Protein AF-A4SXY7-F1 (afdb_monomer)

Mean predicted aligned error: 13.7 Å

Structure (mmCIF, N/CA/C/O backbone):
data_AF-A4SXY7-F1
#
_entry.id   AF-A4SXY7-F1
#
loop_
_atom_site.group_PDB
_atom_site.id
_atom_site.type_symbol
_atom_site.label_atom_id
_atom_site.label_alt_id
_atom_site.label_comp_id
_atom_site.label_asym_id
_atom_site.label_entity_id
_atom_site.label_seq_id
_atom_site.pdbx_PDB_ins_code
_atom_site.Cartn_x
_atom_site.Cartn_y
_atom_site.Cartn_z
_atom_site.occupancy
_atom_site.B_iso_or_equiv
_atom_site.auth_seq_id
_atom_site.auth_comp_id
_atom_site.auth_asym_id
_atom_site.auth_atom_id
_atom_site.pdbx_PDB_model_num
ATOM 1 N N . MET A 1 1 ? 34.184 -15.674 14.558 1.00 53.81 1 MET A N 1
ATOM 2 C CA . MET A 1 1 ? 33.657 -14.467 13.876 1.00 53.81 1 MET A CA 1
ATOM 3 C C . MET A 1 1 ? 32.761 -14.768 12.666 1.00 53.81 1 MET A C 1
ATOM 5 O O . MET A 1 1 ? 31.843 -14.001 12.424 1.00 53.81 1 MET A O 1
ATOM 9 N N . LYS A 1 2 ? 32.936 -15.886 11.937 1.00 48.06 2 LYS A N 1
ATOM 10 C CA . LYS A 1 2 ? 32.097 -16.243 10.766 1.00 48.06 2 LYS A CA 1
ATOM 11 C C . LYS A 1 2 ? 30.601 -16.451 11.083 1.00 48.06 2 LYS A C 1
ATOM 13 O O . LYS A 1 2 ? 29.752 -16.076 10.287 1.00 48.06 2 LYS A O 1
ATOM 18 N N . TYR A 1 3 ? 30.276 -16.987 12.263 1.00 54.81 3 TYR A N 1
ATOM 19 C CA . TYR A 1 3 ? 28.887 -17.260 12.670 1.00 54.81 3 TYR A CA 1
ATOM 20 C C . TYR A 1 3 ? 28.172 -16.066 13.326 1.00 54.81 3 TYR A C 1
ATOM 22 O O . TYR A 1 3 ? 26.946 -16.028 13.344 1.00 54.81 3 TYR A O 1
ATOM 30 N N . GLN A 1 4 ? 28.914 -15.059 13.810 1.00 56.41 4 GLN A N 1
ATOM 31 C CA . GLN A 1 4 ? 28.326 -13.830 14.366 1.00 56.41 4 GLN A CA 1
ATOM 32 C C . GLN A 1 4 ? 27.636 -12.992 13.284 1.00 56.41 4 GLN A C 1
ATOM 34 O O . GLN A 1 4 ? 26.580 -12.429 13.538 1.00 56.41 4 GLN A O 1
ATOM 39 N N . PHE A 1 5 ? 28.177 -12.976 12.061 1.00 57.81 5 PHE A N 1
ATOM 40 C CA . PHE A 1 5 ? 27.557 -12.278 10.931 1.00 57.81 5 PHE A CA 1
ATOM 41 C C . PHE A 1 5 ? 26.218 -12.908 10.511 1.00 57.81 5 PHE A C 1
ATOM 43 O O . PHE A 1 5 ? 25.272 -12.190 10.201 1.00 57.81 5 PHE A O 1
ATOM 50 N N . CYS A 1 6 ? 26.106 -14.242 10.563 1.00 57.53 6 CYS A N 1
ATOM 51 C CA . CYS A 1 6 ? 24.847 -14.943 10.285 1.00 57.53 6 CYS A CA 1
ATOM 52 C C . CYS A 1 6 ? 23.794 -14.689 11.370 1.00 57.53 6 CYS A C 1
ATOM 54 O O . CYS A 1 6 ? 22.630 -14.488 11.043 1.00 57.53 6 CYS A O 1
ATOM 56 N N . LEU A 1 7 ? 24.195 -14.652 12.645 1.00 56.44 7 LEU A N 1
ATOM 57 C CA . LEU A 1 7 ? 23.273 -14.402 13.756 1.00 56.44 7 LEU A CA 1
ATOM 58 C C . LEU A 1 7 ? 22.711 -12.968 13.722 1.00 56.44 7 LEU A C 1
ATOM 60 O O . LEU A 1 7 ? 21.530 -12.766 13.974 1.00 56.44 7 LEU A O 1
ATOM 64 N N . VAL A 1 8 ? 23.536 -11.987 13.336 1.00 58.19 8 VAL A N 1
ATOM 65 C CA . VAL A 1 8 ? 23.109 -10.592 13.135 1.00 58.19 8 VAL A CA 1
ATOM 66 C C . VAL A 1 8 ? 22.169 -10.466 11.928 1.00 58.19 8 VAL A C 1
ATOM 68 O O . VAL A 1 8 ? 21.137 -9.814 12.039 1.00 58.19 8 VAL A O 1
ATOM 71 N N . ALA A 1 9 ? 22.447 -11.142 10.808 1.00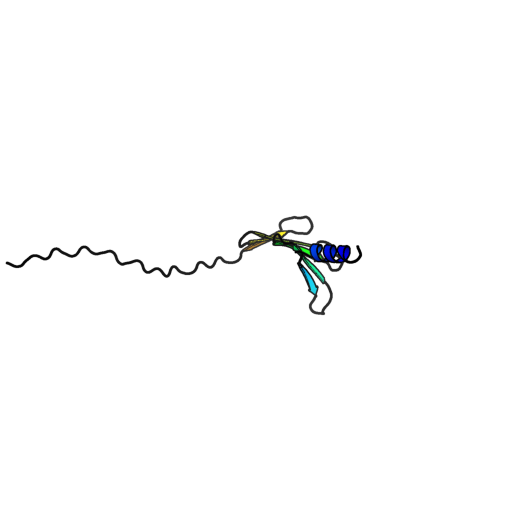 58.25 9 ALA A N 1
ATOM 72 C CA . ALA A 1 9 ? 21.558 -11.134 9.641 1.00 58.25 9 ALA A CA 1
ATOM 73 C C . ALA A 1 9 ? 20.182 -11.777 9.921 1.00 58.25 9 ALA A C 1
ATOM 75 O O . ALA A 1 9 ? 19.172 -11.309 9.401 1.00 58.25 9 ALA A O 1
ATOM 76 N N . LEU A 1 10 ? 20.133 -12.807 10.775 1.00 55.66 10 LEU A N 1
ATOM 77 C CA . LEU A 1 10 ? 18.899 -13.506 11.157 1.00 55.66 10 LEU A CA 1
ATOM 78 C C . LEU A 1 10 ? 18.071 -12.757 12.220 1.00 55.66 10 LEU A C 1
ATOM 80 O O . LEU A 1 10 ? 16.884 -13.025 12.371 1.00 55.66 10 LEU A O 1
ATOM 84 N N . LEU A 1 11 ? 18.689 -11.828 12.960 1.00 53.84 11 LEU A N 1
ATOM 85 C CA . LEU A 1 11 ? 18.014 -10.940 13.916 1.00 53.84 11 LEU A CA 1
ATOM 86 C C . LEU A 1 11 ? 17.463 -9.666 13.246 1.00 53.84 11 LEU A C 1
ATOM 88 O O . LEU A 1 11 ? 16.495 -9.094 13.741 1.00 53.84 11 LEU A O 1
ATOM 92 N N . ILE A 1 12 ? 18.038 -9.235 12.115 1.00 54.06 12 ILE A N 1
ATOM 93 C CA . ILE A 1 12 ? 17.592 -8.046 11.358 1.00 54.06 12 ILE A CA 1
ATOM 94 C C . ILE A 1 12 ? 16.390 -8.353 10.447 1.00 54.06 12 ILE A C 1
ATOM 96 O O . ILE A 1 12 ? 15.626 -7.452 10.114 1.00 54.06 12 ILE A O 1
ATOM 100 N N . SER A 1 13 ? 16.159 -9.618 10.084 1.00 52.25 13 SER A N 1
ATOM 101 C CA . SER A 1 13 ? 14.977 -10.053 9.318 1.00 52.25 13 SER A CA 1
ATOM 102 C C . SER A 1 13 ? 13.662 -9.987 10.109 1.00 52.25 13 SER A C 1
ATOM 104 O O . SER A 1 13 ? 12.600 -10.332 9.590 1.00 52.25 13 SER A O 1
ATOM 106 N N . GLY A 1 14 ? 13.711 -9.524 11.358 1.00 53.66 14 GLY A N 1
ATOM 107 C CA . GLY A 1 14 ? 12.534 -9.222 12.145 1.00 53.66 14 GLY A CA 1
ATOM 108 C C . GLY A 1 14 ? 11.728 -8.077 11.529 1.00 53.66 14 GLY A C 1
ATOM 109 O O . GLY A 1 14 ? 12.145 -6.923 11.533 1.00 53.66 14 GLY A O 1
ATOM 110 N N . PHE A 1 15 ? 10.505 -8.410 11.128 1.00 60.47 15 PHE A N 1
ATOM 111 C CA . PHE A 1 15 ? 9.309 -7.575 11.270 1.00 60.47 15 PHE A CA 1
ATOM 112 C C . PHE A 1 15 ? 8.834 -6.722 10.078 1.00 60.47 15 PHE A C 1
ATOM 114 O O . PHE A 1 15 ? 7.749 -6.148 10.170 1.00 60.47 15 PHE A O 1
ATOM 121 N N . ALA A 1 16 ? 9.541 -6.672 8.947 1.00 66.50 16 ALA A N 1
ATOM 122 C CA . ALA A 1 16 ? 8.964 -6.136 7.708 1.00 66.50 16 ALA A CA 1
ATOM 123 C C . ALA A 1 16 ? 8.498 -7.289 6.807 1.00 66.50 16 ALA A C 1
ATOM 125 O O . ALA A 1 16 ? 9.320 -8.015 6.252 1.00 66.50 16 ALA A O 1
ATOM 126 N N . HIS A 1 17 ? 7.183 -7.475 6.667 1.00 82.94 17 HIS A N 1
ATOM 127 C CA . HIS A 1 17 ? 6.626 -8.433 5.708 1.00 82.94 17 HIS A CA 1
ATOM 128 C C . HIS A 1 17 ? 6.488 -7.749 4.348 1.00 82.94 17 HIS A C 1
ATOM 130 O O . HIS A 1 17 ? 5.877 -6.685 4.258 1.00 82.94 17 HIS A O 1
ATOM 136 N N . SER A 1 18 ? 7.049 -8.350 3.297 1.00 87.56 18 SER A N 1
ATOM 137 C CA . SER A 1 18 ? 6.904 -7.861 1.926 1.00 87.56 18 SER A CA 1
ATOM 138 C C . SER A 1 18 ? 6.112 -8.856 1.086 1.00 87.56 18 SER A C 1
ATOM 140 O O . SER A 1 18 ? 6.402 -10.051 1.107 1.00 87.56 18 SER A O 1
ATOM 142 N N . GLN A 1 19 ? 5.125 -8.366 0.340 1.00 94.06 19 GLN A N 1
ATOM 143 C CA . GLN A 1 19 ? 4.299 -9.159 -0.563 1.00 94.06 19 GLN A CA 1
ATOM 144 C C . GLN A 1 19 ? 4.386 -8.599 -1.981 1.00 94.06 19 GLN A C 1
ATOM 146 O O . GLN A 1 19 ? 4.071 -7.434 -2.214 1.00 94.06 19 GLN A O 1
ATOM 151 N N . ALA A 1 20 ? 4.775 -9.439 -2.938 1.00 96.69 20 ALA A N 1
ATOM 152 C CA . ALA A 1 20 ? 4.773 -9.079 -4.350 1.00 96.69 20 ALA A CA 1
ATOM 153 C C . ALA A 1 20 ? 3.339 -8.949 -4.895 1.00 96.69 20 ALA A C 1
ATOM 155 O O . ALA A 1 20 ? 2.445 -9.717 -4.537 1.00 96.69 20 ALA A O 1
ATOM 156 N N . ILE A 1 21 ? 3.144 -7.990 -5.797 1.00 96.06 21 ILE A N 1
ATOM 157 C CA . ILE A 1 21 ? 1.908 -7.767 -6.543 1.00 96.06 21 ILE A CA 1
ATOM 158 C C . ILE A 1 21 ? 2.156 -8.196 -7.987 1.00 96.06 21 ILE A C 1
ATOM 160 O O . ILE A 1 21 ? 3.058 -7.679 -8.653 1.00 96.06 21 ILE A O 1
ATOM 164 N N . TYR A 1 22 ? 1.317 -9.100 -8.484 1.00 97.25 22 TYR A N 1
ATOM 165 C CA . TYR A 1 22 ? 1.318 -9.534 -9.877 1.00 97.25 22 TYR A CA 1
ATOM 166 C C . TYR A 1 22 ? 0.005 -9.150 -10.559 1.00 97.25 22 TYR A C 1
ATOM 168 O O . TYR A 1 22 ? -1.047 -9.096 -9.921 1.00 97.25 22 TYR A O 1
ATOM 176 N N . GLY A 1 23 ? 0.078 -8.848 -11.852 1.00 95.94 23 GLY A N 1
ATOM 177 C CA . GLY A 1 23 ? -1.089 -8.611 -12.691 1.00 95.94 23 GLY A CA 1
ATOM 178 C C . GLY A 1 23 ? -1.760 -9.909 -13.157 1.00 95.94 23 GLY A C 1
ATOM 179 O O . GLY A 1 23 ? -1.269 -11.005 -12.875 1.00 95.94 23 GLY A O 1
ATOM 180 N N . PRO A 1 24 ? -2.874 -9.802 -13.901 1.00 95.00 24 PRO A N 1
ATOM 181 C CA . PRO A 1 24 ? -3.645 -10.956 -14.369 1.00 95.00 24 PRO A CA 1
ATOM 182 C C . PRO A 1 24 ? -2.857 -11.921 -15.262 1.00 95.00 24 PRO A C 1
ATOM 184 O O . PRO A 1 24 ? -3.178 -13.103 -15.303 1.00 95.00 24 PRO A O 1
ATOM 187 N N . ASN A 1 25 ? -1.822 -11.434 -15.954 1.00 96.81 25 ASN A N 1
ATOM 188 C CA . ASN A 1 25 ? -0.971 -12.249 -16.821 1.00 96.81 25 ASN A CA 1
ATOM 189 C C . ASN A 1 25 ? 0.331 -12.679 -16.118 1.00 96.81 25 ASN A C 1
ATOM 191 O O . ASN A 1 25 ? 1.261 -13.144 -16.772 1.00 96.81 25 ASN A O 1
ATOM 195 N N . GLY A 1 26 ? 0.422 -12.502 -14.794 1.00 95.50 26 GLY A N 1
ATOM 196 C CA . GLY A 1 26 ? 1.613 -12.815 -14.004 1.00 95.50 26 GLY A CA 1
ATOM 197 C C . GLY A 1 26 ? 2.722 -11.767 -14.099 1.00 95.50 26 GLY A C 1
ATOM 198 O O . GLY A 1 26 ? 3.825 -12.001 -13.609 1.00 95.50 26 GLY A O 1
ATOM 199 N N . GLU A 1 27 ? 2.472 -10.605 -14.707 1.00 97.12 27 GLU A N 1
ATOM 200 C CA . GLU A 1 27 ? 3.475 -9.550 -14.778 1.00 97.12 27 GLU A CA 1
ATOM 201 C C . GLU A 1 27 ? 3.711 -8.915 -13.402 1.00 97.12 27 GLU A C 1
ATOM 203 O O . GLU A 1 27 ? 2.766 -8.605 -12.675 1.00 97.12 27 GLU A O 1
ATOM 208 N N . TYR A 1 28 ? 4.973 -8.695 -13.035 1.00 97.00 28 TYR A N 1
ATOM 209 C CA . TYR A 1 28 ? 5.311 -8.048 -11.770 1.00 97.00 28 TYR A CA 1
ATOM 210 C C . TYR A 1 28 ? 4.890 -6.572 -11.788 1.00 97.00 28 TYR A C 1
ATOM 212 O O . TYR A 1 28 ? 5.315 -5.806 -12.654 1.00 97.00 28 TYR A O 1
ATOM 220 N N . LYS A 1 29 ? 4.047 -6.165 -10.834 1.00 97.31 29 LYS A N 1
ATOM 221 C CA . LYS A 1 29 ? 3.540 -4.787 -10.700 1.00 97.31 29 LYS A CA 1
ATOM 222 C C . LYS A 1 29 ? 4.205 -4.007 -9.571 1.00 97.31 29 LYS A C 1
ATOM 224 O O . LYS A 1 29 ? 4.088 -2.782 -9.553 1.00 97.31 29 LYS A O 1
ATOM 229 N N . GLY A 1 30 ? 4.906 -4.689 -8.667 1.00 97.31 30 GLY A N 1
ATOM 230 C CA . GLY A 1 30 ? 5.538 -4.080 -7.505 1.00 97.31 30 GLY A CA 1
ATOM 231 C C . GLY A 1 30 ? 5.337 -4.907 -6.246 1.00 97.31 30 GLY A C 1
ATOM 232 O O . GLY A 1 30 ? 5.135 -6.117 -6.319 1.00 97.31 30 GLY A O 1
ATOM 233 N N . TYR A 1 31 ? 5.390 -4.261 -5.088 1.00 97.31 31 TYR A N 1
ATOM 234 C CA . TYR A 1 31 ? 5.278 -4.941 -3.802 1.00 97.31 31 TYR A CA 1
ATOM 235 C C . TYR A 1 31 ? 4.686 -4.034 -2.725 1.00 97.31 31 TYR A C 1
ATOM 237 O O . TYR A 1 31 ? 4.732 -2.807 -2.820 1.00 97.31 31 TYR A O 1
ATOM 245 N N . ILE A 1 32 ? 4.142 -4.656 -1.685 1.00 96.88 32 ILE A N 1
ATOM 246 C CA . ILE A 1 32 ? 3.704 -4.001 -0.455 1.00 96.88 32 ILE A CA 1
ATOM 247 C C . ILE A 1 32 ? 4.675 -4.395 0.640 1.00 96.88 32 ILE A C 1
ATOM 249 O O . ILE A 1 32 ? 4.911 -5.580 0.839 1.00 96.88 32 ILE A O 1
ATOM 253 N N . GLN A 1 33 ? 5.200 -3.418 1.369 1.00 94.62 33 GLN A N 1
ATOM 254 C CA . GLN A 1 33 ? 6.004 -3.636 2.561 1.00 94.62 33 GLN A CA 1
ATOM 255 C C . GLN A 1 33 ? 5.243 -3.151 3.790 1.00 94.62 33 GLN A C 1
ATOM 257 O O . GLN A 1 33 ? 5.005 -1.953 3.956 1.00 94.62 33 GLN A O 1
ATOM 262 N N . THR A 1 34 ? 4.901 -4.083 4.668 1.00 92.81 34 THR A N 1
ATOM 263 C CA . THR A 1 34 ? 4.217 -3.816 5.929 1.00 92.81 34 THR A CA 1
ATOM 264 C C . THR A 1 34 ? 5.226 -3.791 7.062 1.00 92.81 34 THR A C 1
ATOM 266 O O . THR A 1 34 ? 5.922 -4.776 7.311 1.00 92.81 34 THR A O 1
ATOM 269 N N . SER A 1 35 ? 5.311 -2.654 7.743 1.00 88.56 35 SER A N 1
ATOM 270 C CA . SER A 1 35 ? 6.122 -2.480 8.940 1.00 88.56 35 SER A CA 1
ATOM 271 C C . SER A 1 35 ? 5.384 -2.975 10.193 1.00 88.56 35 SER A C 1
ATOM 273 O O . SER A 1 35 ? 4.155 -3.091 10.204 1.00 88.56 35 SER A O 1
ATOM 275 N N . PRO A 1 36 ? 6.110 -3.233 11.294 1.00 83.69 36 PRO A N 1
ATOM 276 C CA . PRO A 1 36 ? 5.566 -3.901 12.483 1.00 83.69 36 PRO A CA 1
ATOM 277 C C . PRO A 1 36 ? 4.527 -3.045 13.214 1.00 83.69 36 PRO A C 1
ATOM 279 O O . PRO A 1 36 ? 3.698 -3.546 13.962 1.00 83.69 36 PRO A O 1
ATOM 282 N N . ASN A 1 37 ? 4.586 -1.733 12.992 1.00 82.94 37 ASN A N 1
ATOM 283 C CA . ASN A 1 37 ? 3.662 -0.733 13.513 1.00 82.94 37 ASN A CA 1
ATOM 284 C C . ASN A 1 37 ? 2.347 -0.635 12.711 1.00 82.94 37 ASN A C 1
ATOM 286 O O . ASN A 1 37 ? 1.562 0.275 12.966 1.00 82.94 37 ASN A O 1
ATOM 290 N N . GLY A 1 38 ? 2.109 -1.522 11.737 1.00 83.88 38 GLY A N 1
ATOM 291 C CA . GLY A 1 38 ? 0.846 -1.591 10.996 1.00 83.88 38 GLY A CA 1
ATOM 292 C C . GLY A 1 38 ? 0.726 -0.624 9.813 1.00 83.88 38 GLY A C 1
ATOM 293 O O . GLY A 1 38 ? -0.373 -0.448 9.286 1.00 83.88 38 GLY A O 1
ATOM 294 N N . VAL A 1 39 ? 1.828 -0.002 9.381 1.00 92.75 39 VAL A N 1
ATOM 295 C CA . VAL A 1 39 ? 1.868 0.807 8.153 1.00 92.75 39 VAL A CA 1
ATOM 296 C C . VAL A 1 39 ? 2.272 -0.078 6.976 1.00 92.75 39 VAL A C 1
ATOM 298 O O . VAL A 1 39 ? 3.281 -0.774 7.032 1.00 92.75 39 VAL A O 1
ATOM 301 N N . SER A 1 40 ? 1.497 -0.048 5.896 1.00 95.56 40 SER A N 1
ATOM 302 C CA . SER A 1 40 ? 1.794 -0.757 4.649 1.00 95.56 40 SER A CA 1
ATOM 303 C C . SER A 1 40 ? 2.145 0.237 3.555 1.00 95.56 40 SER A C 1
ATOM 305 O O . SER A 1 40 ? 1.318 1.061 3.183 1.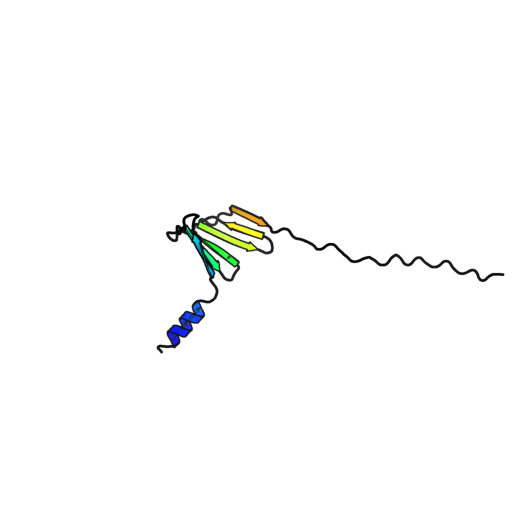00 95.56 40 SER A O 1
ATOM 307 N N . ASN A 1 41 ? 3.362 0.162 3.029 1.00 96.25 41 ASN A N 1
ATOM 308 C CA . ASN A 1 41 ? 3.851 1.008 1.945 1.00 96.25 41 ASN A CA 1
ATOM 309 C C . ASN A 1 41 ? 3.794 0.239 0.627 1.00 96.25 41 ASN A C 1
ATOM 311 O O . ASN A 1 41 ? 4.253 -0.898 0.567 1.00 96.25 41 ASN A O 1
ATOM 315 N N . SER A 1 42 ? 3.251 0.852 -0.420 1.00 96.81 42 SER A N 1
ATOM 316 C CA . SER A 1 42 ? 3.172 0.252 -1.753 1.00 96.81 42 SER A CA 1
ATOM 317 C C . SER A 1 42 ? 4.237 0.839 -2.666 1.00 96.81 42 SE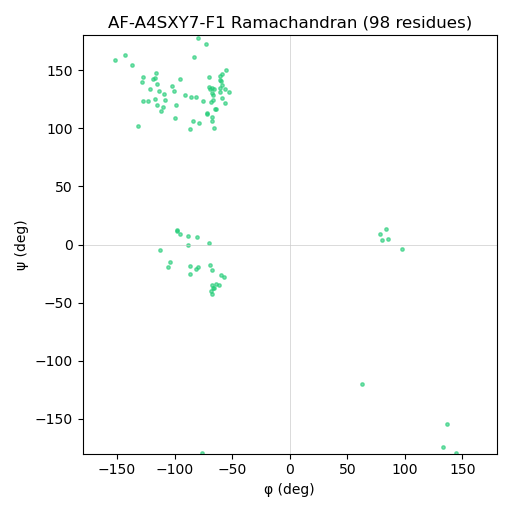R A C 1
ATOM 319 O O . SER A 1 42 ? 4.428 2.056 -2.711 1.00 96.81 42 SER A O 1
ATOM 321 N N . TYR A 1 43 ? 4.894 -0.020 -3.434 1.00 97.56 43 TYR A N 1
ATOM 322 C CA . TYR A 1 43 ? 5.928 0.350 -4.391 1.00 97.56 43 TYR A CA 1
ATOM 323 C C . TYR A 1 43 ? 5.605 -0.249 -5.754 1.00 97.56 43 TYR A C 1
ATOM 325 O O . TYR A 1 43 ? 5.078 -1.355 -5.846 1.00 97.56 43 TYR A O 1
ATOM 333 N N . SER A 1 44 ? 5.916 0.486 -6.817 1.00 97.06 44 SER A N 1
ATOM 334 C CA . SER A 1 44 ? 5.782 0.021 -8.199 1.00 97.06 44 SER A CA 1
ATOM 335 C C . SER A 1 44 ? 6.857 -1.010 -8.562 1.00 97.06 44 SER A C 1
ATOM 337 O O . SER A 1 44 ? 7.808 -1.240 -7.815 1.00 97.06 44 SER A O 1
ATOM 339 N N . ALA A 1 45 ? 6.739 -1.609 -9.749 1.00 95.81 45 ALA A N 1
ATOM 340 C CA . ALA A 1 45 ? 7.705 -2.578 -10.268 1.00 95.81 45 ALA A CA 1
ATOM 341 C C . ALA A 1 45 ? 9.142 -2.030 -10.355 1.00 95.81 45 ALA A C 1
ATOM 343 O O . ALA A 1 45 ? 10.094 -2.796 -10.244 1.00 95.81 45 ALA A O 1
ATOM 344 N N . THR A 1 46 ? 9.303 -0.713 -10.521 1.00 96.75 46 THR A N 1
ATOM 345 C CA . THR A 1 46 ? 10.606 -0.031 -10.556 1.00 96.75 46 THR A CA 1
ATOM 346 C C . THR A 1 46 ? 11.099 0.405 -9.172 1.00 96.75 46 THR A C 1
ATOM 348 O O . THR A 1 46 ? 12.172 0.990 -9.066 1.00 96.75 46 THR A O 1
ATOM 351 N N . GLY A 1 47 ? 10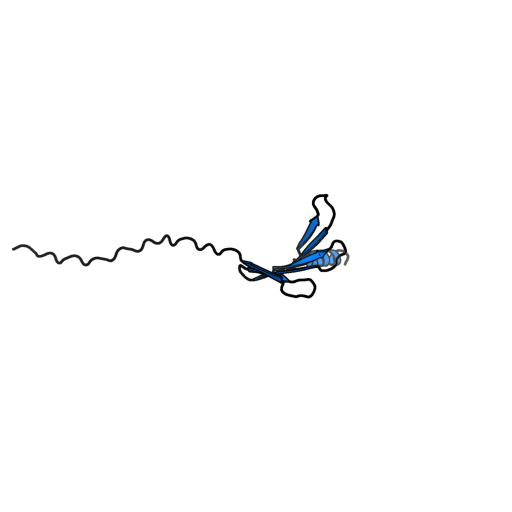.328 0.146 -8.111 1.00 94.19 47 GLY A N 1
ATOM 352 C CA . GLY A 1 47 ? 10.641 0.552 -6.741 1.00 94.19 47 GLY A CA 1
ATOM 353 C C . GLY A 1 47 ? 10.198 1.972 -6.376 1.00 94.19 47 GLY A C 1
ATOM 354 O O . GLY A 1 47 ? 10.478 2.422 -5.268 1.00 94.19 47 GLY A O 1
ATOM 355 N N . ALA A 1 48 ? 9.492 2.691 -7.257 1.00 97.00 48 ALA A N 1
ATOM 356 C CA . ALA A 1 48 ? 8.946 4.004 -6.907 1.00 97.00 48 ALA A CA 1
ATOM 357 C C . ALA A 1 48 ? 7.818 3.864 -5.874 1.00 97.00 48 ALA A C 1
ATOM 359 O O . ALA A 1 48 ? 6.940 3.014 -6.038 1.00 97.00 48 ALA A O 1
ATOM 360 N N . PHE A 1 49 ? 7.844 4.693 -4.829 1.00 96.69 49 PHE A N 1
ATOM 361 C CA . PHE A 1 49 ? 6.808 4.730 -3.798 1.00 96.69 49 PHE A CA 1
ATOM 362 C C . PHE A 1 49 ? 5.483 5.232 -4.380 1.00 96.69 49 PHE A C 1
ATOM 364 O O . PHE A 1 49 ? 5.439 6.286 -5.008 1.00 96.69 49 PHE A O 1
ATOM 371 N N . GLN A 1 50 ? 4.410 4.477 -4.148 1.00 97.12 50 GLN A N 1
ATOM 372 C CA . GLN A 1 50 ? 3.074 4.749 -4.683 1.00 97.12 50 GLN A CA 1
ATOM 373 C C . GLN A 1 50 ? 2.110 5.291 -3.622 1.00 97.12 50 GLN A C 1
ATOM 375 O O . GLN A 1 50 ? 1.097 5.884 -3.981 1.00 97.12 50 GLN A O 1
ATOM 380 N N . GLY A 1 51 ? 2.408 5.098 -2.336 1.00 97.31 51 GLY A N 1
ATOM 381 C CA . GLY A 1 51 ? 1.545 5.510 -1.231 1.00 97.31 51 GLY A CA 1
ATOM 382 C C . GLY A 1 51 ? 1.577 4.534 -0.061 1.00 97.31 51 GLY A C 1
ATOM 383 O O . GLY A 1 51 ? 2.272 3.513 -0.093 1.00 97.31 51 GLY A O 1
ATOM 384 N N . SER A 1 52 ? 0.810 4.845 0.979 1.00 97.06 52 SER A N 1
ATOM 385 C CA . SER A 1 52 ? 0.753 4.052 2.204 1.00 97.06 52 SER A CA 1
ATOM 386 C C . SER A 1 52 ? -0.668 3.868 2.728 1.00 97.06 52 SER A C 1
ATOM 388 O O . SER A 1 52 ? -1.566 4.669 2.475 1.00 97.06 52 SER A O 1
ATOM 390 N N . ALA A 1 53 ? -0.865 2.786 3.474 1.00 96.69 53 ALA A N 1
ATOM 391 C CA . ALA A 1 53 ? -2.071 2.502 4.230 1.00 96.69 53 ALA A CA 1
ATOM 392 C C . ALA A 1 53 ? -1.712 2.337 5.710 1.00 96.69 53 ALA A C 1
ATOM 394 O O . ALA A 1 53 ? -0.756 1.632 6.039 1.00 96.69 53 ALA A O 1
ATOM 395 N N . GLN A 1 54 ? -2.470 2.968 6.603 1.00 94.88 54 GLN A N 1
ATOM 396 C CA . GLN A 1 54 ? -2.254 2.887 8.045 1.00 94.88 54 GLN A CA 1
ATOM 397 C C . GLN A 1 54 ? -3.537 2.479 8.760 1.00 94.88 54 GLN A C 1
ATOM 399 O O . GLN A 1 54 ? -4.555 3.168 8.669 1.00 94.88 54 GLN A O 1
ATOM 404 N N . VAL A 1 55 ? -3.461 1.390 9.522 1.00 89.56 55 VAL A N 1
ATOM 405 C CA . VAL A 1 55 ? -4.558 0.943 10.384 1.00 89.56 55 VAL A CA 1
ATOM 406 C C . VAL A 1 55 ? -4.543 1.745 11.688 1.00 89.56 55 VAL A C 1
ATOM 408 O O . VAL A 1 55 ? -3.521 1.829 12.368 1.00 89.56 55 VAL A O 1
ATOM 411 N N . GLN A 1 56 ? -5.679 2.340 12.040 1.00 87.62 56 GLN A N 1
ATOM 412 C CA . GLN A 1 56 ? -5.929 3.012 13.315 1.00 87.62 56 GLN A CA 1
ATOM 413 C C . GLN A 1 56 ? -7.269 2.516 13.868 1.00 87.62 56 GLN A C 1
ATOM 415 O O . GLN A 1 56 ? -8.338 2.912 13.405 1.00 87.62 56 GLN A O 1
ATOM 420 N N . GLY A 1 57 ? -7.211 1.608 14.845 1.00 86.56 57 GLY A N 1
ATOM 421 C CA . GLY A 1 57 ? -8.403 0.952 15.385 1.00 86.56 57 GLY A CA 1
ATOM 422 C C . GLY A 1 57 ? -9.124 0.120 14.320 1.00 86.56 57 GLY A C 1
ATOM 423 O O . GLY A 1 57 ? -8.554 -0.808 13.755 1.00 86.56 57 GLY A O 1
ATOM 424 N N . ASN A 1 58 ? -10.381 0.461 14.052 1.00 87.44 58 ASN A N 1
ATOM 425 C CA . ASN A 1 58 ? -11.262 -0.160 13.057 1.00 87.44 58 ASN A CA 1
ATOM 426 C C . ASN A 1 58 ? -11.279 0.578 11.704 1.00 87.44 58 ASN A C 1
ATOM 428 O O . ASN A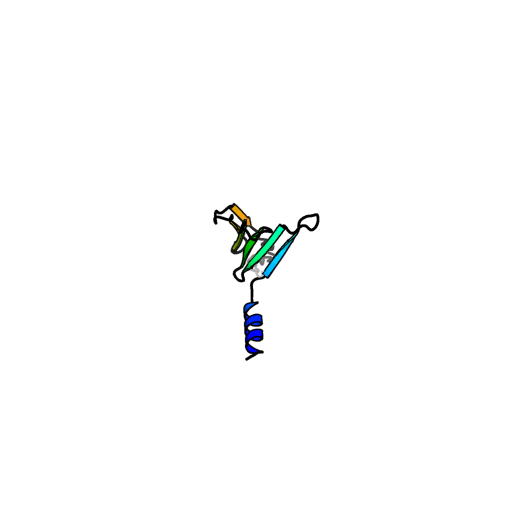 1 58 ? -12.093 0.253 10.839 1.00 87.44 58 ASN A O 1
ATOM 432 N N . GLN A 1 59 ? -10.389 1.551 11.510 1.00 92.19 59 GLN A N 1
ATOM 433 C CA . GLN A 1 59 ? -10.267 2.329 10.283 1.00 92.19 59 GLN A CA 1
ATOM 434 C C . GLN A 1 59 ? -8.897 2.107 9.635 1.00 92.19 59 GLN A C 1
ATOM 436 O O . GLN A 1 59 ? -7.882 1.983 10.316 1.00 92.19 59 GLN A O 1
ATOM 441 N N . THR A 1 60 ? -8.852 2.071 8.306 1.00 94.31 60 THR A N 1
ATOM 442 C CA . THR A 1 60 ? -7.612 2.108 7.520 1.00 94.31 60 THR A CA 1
ATOM 443 C C . THR A 1 60 ? -7.587 3.389 6.702 1.00 94.31 60 THR A C 1
ATOM 445 O O . THR A 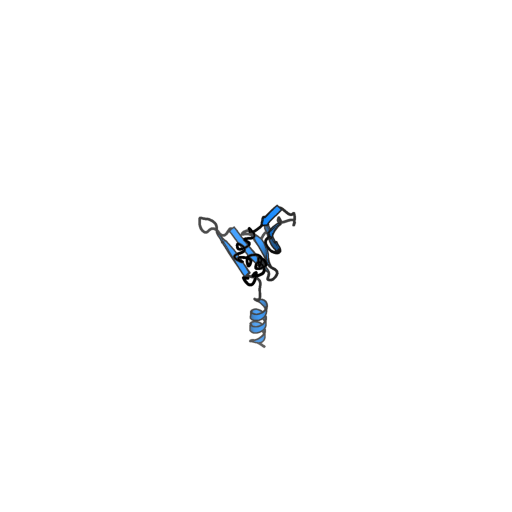1 60 ? -8.487 3.621 5.900 1.00 94.31 60 THR A O 1
ATOM 448 N N . ASN A 1 61 ? -6.570 4.218 6.919 1.00 96.31 61 ASN A N 1
ATOM 449 C CA . ASN A 1 61 ? -6.347 5.478 6.211 1.00 96.31 61 ASN A CA 1
ATOM 450 C C . ASN A 1 61 ? -5.383 5.268 5.045 1.00 96.31 61 ASN A C 1
ATOM 452 O O . ASN A 1 61 ? -4.405 4.539 5.202 1.00 96.31 61 ASN A O 1
ATOM 456 N N . PHE A 1 62 ? -5.620 5.938 3.920 1.00 97.56 62 PHE A N 1
ATOM 457 C CA . PHE A 1 62 ? -4.789 5.856 2.721 1.00 97.56 62 PHE A CA 1
ATOM 458 C C . PHE A 1 62 ? -4.137 7.198 2.420 1.00 97.56 62 PHE A C 1
ATOM 460 O O . PHE A 1 62 ? -4.782 8.249 2.485 1.00 97.56 62 PHE A O 1
ATOM 467 N N . TYR A 1 63 ? -2.865 7.148 2.047 1.00 98.00 63 TYR A N 1
ATOM 468 C CA . TYR A 1 63 ? -2.064 8.306 1.690 1.00 98.00 63 TYR A CA 1
ATOM 469 C C . TYR A 1 63 ? -1.397 8.074 0.340 1.00 98.00 63 TYR A C 1
ATOM 471 O O . TYR A 1 63 ? -0.912 6.981 0.049 1.00 98.00 63 TYR A O 1
ATOM 479 N N . GLY A 1 64 ? -1.361 9.117 -0.480 1.00 97.62 64 GLY A N 1
ATOM 480 C CA . GLY A 1 64 ? -0.667 9.092 -1.758 1.00 97.62 64 GLY A CA 1
ATOM 481 C C . GLY A 1 64 ? 0.854 9.216 -1.610 1.00 97.62 64 GLY A C 1
ATOM 482 O O . GLY A 1 64 ? 1.381 9.335 -0.500 1.00 97.62 64 GLY A O 1
ATOM 483 N N . PRO A 1 65 ? 1.587 9.222 -2.734 1.00 95.81 65 PRO A N 1
ATOM 484 C CA . PRO A 1 65 ? 3.045 9.163 -2.718 1.00 95.81 65 PRO A CA 1
ATOM 485 C C . PRO A 1 65 ? 3.718 10.432 -2.171 1.00 95.81 65 PRO A C 1
ATOM 487 O O . PRO A 1 65 ? 4.876 10.375 -1.771 1.00 95.81 65 PRO A O 1
ATOM 490 N N . GLN A 1 66 ? 3.007 11.562 -2.106 1.00 96.56 66 GLN A N 1
ATOM 491 C CA . GLN A 1 66 ? 3.468 12.803 -1.472 1.00 96.56 66 GLN A CA 1
ATOM 492 C C . GLN A 1 66 ? 2.924 12.972 -0.038 1.00 96.56 66 GLN A C 1
ATOM 494 O O . GLN A 1 66 ? 3.042 14.048 0.543 1.00 96.56 66 GLN A O 1
ATOM 499 N N . GLY A 1 67 ? 2.323 11.926 0.543 1.00 94.56 67 GLY A N 1
ATOM 500 C CA . GLY A 1 67 ? 1.769 11.938 1.901 1.00 94.56 67 GLY A CA 1
ATOM 501 C C . GLY A 1 67 ? 0.392 12.597 2.031 1.00 94.56 67 GLY A C 1
ATOM 502 O O . GLY A 1 67 ? -0.138 12.707 3.134 1.00 94.56 67 GLY A O 1
ATOM 503 N N . GLN A 1 68 ? -0.219 13.022 0.926 1.00 97.56 68 GLN A N 1
ATOM 504 C CA . GLN A 1 68 ? -1.576 13.557 0.908 1.00 97.56 68 GLN A CA 1
ATOM 505 C C . GLN A 1 68 ? -2.590 12.477 1.287 1.00 97.56 68 GLN A C 1
ATOM 507 O O . GLN A 1 68 ? -2.550 11.368 0.759 1.00 97.56 68 GLN A O 1
ATOM 512 N N . TYR A 1 69 ? -3.523 12.806 2.175 1.00 97.19 69 TYR A N 1
ATOM 513 C CA . TYR A 1 69 ? -4.609 11.907 2.552 1.00 97.19 69 TYR A CA 1
ATOM 514 C C . TYR A 1 69 ? -5.570 11.688 1.372 1.00 97.19 69 TYR A C 1
ATOM 516 O O . TYR A 1 69 ? -6.015 12.648 0.744 1.00 97.19 69 TYR A O 1
ATOM 524 N N . GLN A 1 70 ? -5.883 10.428 1.072 1.00 97.44 70 GLN A N 1
ATOM 525 C CA . GLN A 1 70 ? -6.733 10.022 -0.056 1.00 97.44 70 GLN A CA 1
ATOM 526 C C . GLN A 1 70 ? -8.068 9.406 0.377 1.00 97.44 70 GLN A C 1
ATOM 528 O O . GLN A 1 70 ? -8.916 9.130 -0.468 1.00 97.44 70 GLN A O 1
ATOM 533 N N . GLY A 1 71 ? -8.277 9.211 1.680 1.00 96.69 71 GLY A N 1
ATOM 534 C CA . GLY A 1 71 ? -9.511 8.658 2.227 1.00 96.69 71 GLY A CA 1
ATOM 535 C C . GLY A 1 71 ? -9.257 7.558 3.247 1.00 96.69 71 GLY A C 1
ATOM 536 O O . GLY A 1 71 ? -8.119 7.280 3.630 1.00 96.69 71 GLY A O 1
ATOM 537 N N . ASN A 1 72 ? -10.341 6.928 3.686 1.00 96.38 72 ASN A N 1
ATOM 538 C CA . ASN A 1 72 ? -10.293 5.803 4.604 1.00 96.38 72 ASN A CA 1
ATOM 539 C C . ASN A 1 72 ? -11.365 4.763 4.275 1.00 96.38 72 ASN A C 1
ATOM 541 O O . ASN A 1 72 ? -12.337 5.050 3.578 1.00 96.38 72 ASN A O 1
ATOM 545 N N . ILE A 1 73 ? -11.175 3.565 4.815 1.00 93.88 73 ILE A N 1
ATOM 546 C CA . ILE A 1 73 ? -12.229 2.566 4.972 1.00 93.88 73 ILE A CA 1
ATOM 547 C C . ILE A 1 73 ? -12.405 2.273 6.457 1.00 93.88 73 ILE A C 1
ATOM 549 O O . ILE A 1 73 ? -11.422 2.196 7.194 1.00 93.88 73 ILE A O 1
ATOM 553 N N . GLN A 1 74 ? -13.644 2.065 6.888 1.00 91.94 74 GLN A N 1
ATOM 554 C CA . GLN A 1 74 ? -13.966 1.662 8.251 1.00 91.94 74 GLN A CA 1
ATOM 555 C C . GLN A 1 74 ? -14.635 0.290 8.222 1.00 91.94 74 GLN A C 1
ATOM 557 O O . GLN A 1 74 ? -15.633 0.089 7.528 1.00 91.94 74 GLN A O 1
ATOM 562 N N . ALA A 1 75 ? -14.083 -0.663 8.970 1.00 81.94 75 ALA A N 1
ATOM 563 C CA . ALA A 1 75 ? -14.725 -1.953 9.159 1.00 81.94 75 ALA A CA 1
ATOM 564 C C . ALA A 1 75 ? -16.014 -1.763 9.989 1.00 81.94 75 ALA A C 1
ATOM 566 O O . ALA A 1 75 ? -15.976 -1.053 11.002 1.00 81.94 75 ALA A O 1
ATOM 567 N N . PRO A 1 76 ? -17.150 -2.378 9.604 1.00 78.31 76 PRO A N 1
ATOM 568 C CA . PRO A 1 76 ? -18.374 -2.321 10.395 1.00 78.31 76 PRO A CA 1
ATOM 569 C C . PRO A 1 76 ? -18.136 -2.835 11.817 1.00 78.31 76 PRO A C 1
ATOM 571 O O . PRO A 1 76 ? -17.544 -3.896 12.012 1.00 78.31 76 PRO A O 1
ATOM 574 N N . ILE A 1 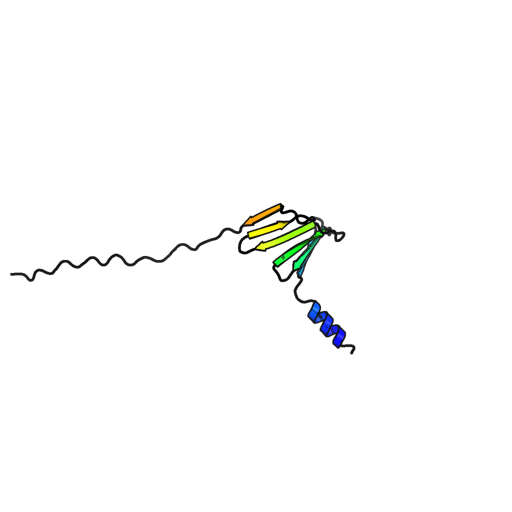77 ? -18.627 -2.103 12.816 1.00 70.88 77 ILE A N 1
ATOM 575 C CA . ILE A 1 77 ? -18.611 -2.568 14.204 1.00 70.88 77 ILE A CA 1
ATOM 576 C C . ILE A 1 77 ? -19.846 -3.444 14.398 1.00 70.88 77 ILE A C 1
ATOM 578 O O . ILE A 1 77 ? -20.964 -2.937 14.453 1.00 70.88 77 ILE A O 1
ATOM 582 N N . THR A 1 78 ? -19.669 -4.760 14.484 1.00 73.19 78 THR A N 1
ATOM 583 C CA . THR A 1 78 ? -20.760 -5.659 14.867 1.00 73.19 78 THR A CA 1
ATOM 584 C C . THR A 1 78 ? -20.800 -5.752 16.386 1.00 73.19 78 THR A C 1
ATOM 586 O O . THR A 1 78 ? -20.015 -6.487 16.987 1.00 73.19 78 THR A O 1
ATOM 589 N N . THR A 1 79 ? -21.693 -5.005 17.031 1.00 70.62 79 THR A N 1
ATOM 590 C CA . THR A 1 79 ? -22.049 -5.288 18.422 1.00 70.62 79 THR A CA 1
ATOM 591 C C . THR A 1 79 ? -22.955 -6.522 18.447 1.00 70.62 79 THR A C 1
ATOM 593 O O . THR A 1 79 ? -23.979 -6.533 17.760 1.00 70.62 79 THR A O 1
ATOM 596 N N . PRO A 1 80 ? -22.603 -7.589 19.189 1.00 75.12 80 PRO A N 1
ATOM 597 C CA . PRO A 1 80 ? -23.516 -8.710 19.363 1.00 75.12 80 PRO A CA 1
ATOM 598 C C . PRO A 1 80 ? -24.808 -8.225 20.046 1.00 75.12 80 PRO A C 1
ATOM 600 O O . PRO A 1 80 ? -24.752 -7.314 20.881 1.00 75.12 80 PRO A O 1
ATOM 603 N N . PRO A 1 81 ? -25.978 -8.793 19.698 1.00 72.12 81 PRO A N 1
ATOM 604 C CA . PRO A 1 81 ? -27.234 -8.423 20.336 1.00 72.12 81 PRO A CA 1
ATOM 605 C C . PRO A 1 81 ? -27.160 -8.696 21.841 1.00 72.12 81 PRO A C 1
ATOM 607 O O . PRO A 1 81 ? -26.602 -9.703 22.275 1.00 72.12 81 PRO A O 1
ATOM 610 N N . ASN A 1 82 ? -27.736 -7.801 22.644 1.00 76.50 82 ASN A N 1
ATOM 611 C CA . ASN A 1 82 ? -27.842 -8.012 24.082 1.00 76.50 82 ASN A CA 1
ATOM 612 C C . ASN A 1 82 ? -28.803 -9.183 24.349 1.00 76.50 82 ASN A C 1
ATOM 614 O O . ASN A 1 82 ? -30.012 -9.043 24.185 1.00 76.50 82 ASN A O 1
ATOM 618 N N . THR A 1 83 ? -28.267 -10.338 24.747 1.00 80.62 83 THR A N 1
ATOM 619 C CA . THR A 1 83 ? -29.048 -11.545 25.074 1.00 80.62 83 THR A CA 1
ATOM 620 C C . THR A 1 83 ? -29.490 -11.594 26.537 1.00 80.62 83 THR A C 1
ATOM 622 O O . THR A 1 83 ? -30.010 -12.612 26.992 1.00 80.62 83 THR A O 1
ATOM 625 N N . THR A 1 84 ? -29.267 -10.527 27.306 1.00 80.31 84 THR A N 1
ATOM 626 C CA . THR A 1 84 ? -29.625 -10.497 28.725 1.00 80.31 84 THR A CA 1
ATOM 627 C C . THR A 1 84 ? -31.123 -10.238 28.865 1.00 80.31 84 THR A C 1
ATOM 629 O O . THR A 1 84 ? -31.590 -9.114 28.688 1.00 80.31 84 THR A O 1
ATOM 632 N N . ILE A 1 85 ? -31.889 -11.281 29.192 1.00 78.06 85 ILE A N 1
ATOM 633 C CA . ILE A 1 85 ? -33.275 -11.137 29.647 1.00 78.06 85 ILE A CA 1
ATOM 634 C C . ILE A 1 85 ? -33.217 -10.555 31.063 1.00 78.06 85 ILE A C 1
ATOM 636 O O . ILE A 1 85 ? -32.719 -11.202 31.984 1.00 78.06 85 ILE A O 1
ATOM 640 N N . GLY A 1 86 ? -33.685 -9.317 31.230 1.00 74.62 86 GLY A N 1
ATOM 641 C CA . GLY A 1 86 ? -33.833 -8.712 32.552 1.00 74.62 86 GLY A CA 1
ATOM 642 C C . GLY A 1 86 ? -34.809 -9.522 33.404 1.00 74.62 86 GLY A C 1
ATOM 643 O O . GLY A 1 86 ? -35.814 -10.025 32.899 1.00 74.62 86 GLY A O 1
ATOM 644 N N . THR A 1 87 ? -34.524 -9.663 34.698 1.00 76.62 87 THR A N 1
ATOM 645 C CA . THR A 1 87 ? -35.492 -10.244 35.628 1.00 76.62 87 THR A CA 1
ATOM 646 C C . THR A 1 87 ? -36.760 -9.382 35.641 1.00 76.62 87 THR A C 1
ATOM 648 O O . THR A 1 87 ? -36.660 -8.151 35.684 1.00 76.62 87 THR A O 1
ATOM 651 N N . PRO A 1 88 ? -37.963 -9.985 35.580 1.00 73.88 88 PRO A N 1
ATOM 652 C CA . PRO A 1 88 ? -39.197 -9.221 35.685 1.00 73.88 88 PRO A CA 1
ATOM 653 C C . PRO A 1 88 ? -39.230 -8.465 37.025 1.00 73.88 88 PRO A C 1
ATOM 655 O O . PRO A 1 88 ? -38.704 -8.975 38.022 1.00 73.88 88 PRO A O 1
ATOM 658 N N . PRO A 1 89 ? -39.840 -7.266 37.079 1.00 70.31 89 PRO A N 1
ATOM 659 C CA . PRO A 1 89 ? -40.000 -6.532 38.327 1.00 70.31 89 PRO A CA 1
ATOM 660 C C . PRO A 1 89 ? -40.659 -7.425 39.381 1.00 70.31 89 PRO A C 1
ATOM 662 O O . PRO A 1 89 ? -41.682 -8.057 39.104 1.00 70.31 89 PRO A O 1
ATOM 665 N N . GLN A 1 90 ? -40.089 -7.479 40.588 1.00 70.62 90 GLN A N 1
ATOM 666 C CA . GLN A 1 90 ? -40.717 -8.179 41.703 1.00 70.62 90 GLN A CA 1
ATOM 667 C C . GLN A 1 90 ? -42.012 -7.445 42.056 1.00 70.62 90 GLN A C 1
ATOM 669 O O . GLN A 1 90 ? -41.998 -6.405 42.711 1.00 70.62 90 GLN A O 1
ATOM 674 N N . VAL A 1 91 ? -43.145 -7.974 41.603 1.00 71.06 91 VAL A N 1
ATOM 675 C CA . VAL A 1 91 ? -44.454 -7.453 41.991 1.00 71.06 91 VAL A CA 1
ATOM 676 C C . VAL A 1 91 ? -44.616 -7.726 43.485 1.00 71.06 91 VAL A C 1
ATOM 678 O O . VAL A 1 91 ? -44.434 -8.862 43.926 1.00 71.06 91 VAL A O 1
ATOM 681 N N . ASN A 1 92 ? -44.883 -6.691 44.285 1.00 70.19 92 ASN A N 1
ATOM 682 C CA . ASN A 1 92 ? -45.169 -6.867 45.709 1.00 70.19 92 ASN A CA 1
ATOM 683 C C . ASN A 1 92 ? -46.352 -7.831 45.855 1.00 70.19 92 ASN A C 1
ATOM 685 O O . ASN A 1 92 ? -47.423 -7.581 45.301 1.00 70.19 92 ASN A O 1
ATOM 689 N N . GLN A 1 93 ? -46.154 -8.941 46.571 1.00 66.12 93 GLN A N 1
ATOM 690 C CA . GLN A 1 93 ? -47.246 -9.860 46.880 1.00 66.12 93 GLN A CA 1
ATOM 691 C C . GLN A 1 93 ? -48.313 -9.108 47.681 1.00 66.12 93 GLN A C 1
ATOM 693 O O . GLN A 1 93 ? -47.996 -8.408 48.645 1.00 66.12 93 GLN A O 1
ATOM 698 N N . ALA A 1 94 ? -49.576 -9.231 47.264 1.00 70.25 94 ALA A N 1
ATOM 699 C CA . ALA A 1 94 ? -50.692 -8.667 48.010 1.00 70.25 94 ALA A CA 1
ATOM 700 C C . ALA A 1 94 ? -50.71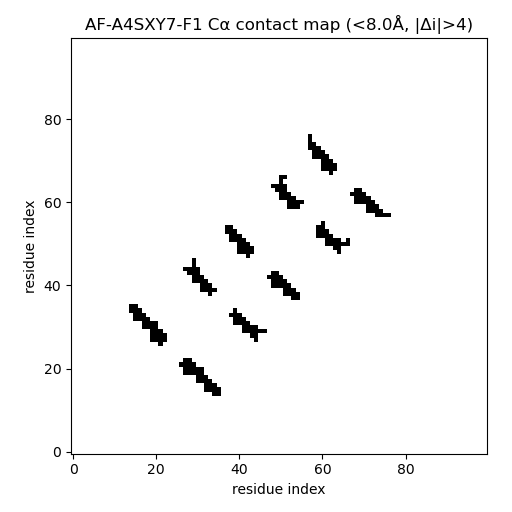4 -9.271 49.429 1.00 70.25 94 ALA A C 1
ATOM 702 O O . ALA A 1 94 ? -50.515 -10.482 49.567 1.00 70.25 94 ALA A O 1
ATOM 703 N N . PRO A 1 95 ? -50.941 -8.467 50.483 1.00 68.69 95 PRO A N 1
ATOM 704 C CA . PRO A 1 95 ? -51.006 -8.982 51.842 1.00 68.69 95 PRO A CA 1
ATOM 705 C C . PRO A 1 95 ? -52.112 -10.037 51.949 1.00 68.69 95 PRO A C 1
ATOM 707 O O . PRO A 1 95 ? -53.264 -9.793 51.591 1.00 68.69 95 PRO A O 1
ATOM 710 N N . SER A 1 96 ? -51.758 -11.222 52.444 1.00 70.25 96 SER A N 1
ATOM 711 C CA . SER A 1 96 ? -52.719 -12.280 52.738 1.00 70.25 96 SER A CA 1
ATOM 712 C C . SER A 1 96 ? -53.606 -11.834 53.899 1.00 70.25 96 SER A C 1
ATOM 714 O O . SER A 1 96 ? -53.144 -11.753 55.040 1.00 70.25 96 SER A O 1
ATOM 716 N N . ILE A 1 97 ? -54.876 -11.544 53.625 1.00 65.88 97 ILE A N 1
ATOM 717 C CA . ILE A 1 97 ? -55.863 -11.304 54.677 1.00 65.88 97 ILE A CA 1
ATOM 718 C C . ILE A 1 97 ? -56.147 -12.664 55.324 1.00 65.88 97 ILE A C 1
ATOM 720 O O . ILE A 1 97 ? -56.679 -13.564 54.674 1.00 65.88 97 ILE A O 1
ATOM 724 N N . LYS A 1 98 ? -55.742 -12.846 56.585 1.00 60.03 98 LYS A N 1
ATOM 725 C CA . LYS A 1 98 ? -56.097 -14.036 57.366 1.00 60.03 98 LYS A CA 1
ATOM 726 C C . LYS A 1 98 ? -57.616 -14.004 57.561 1.00 60.03 98 LYS A C 1
ATOM 728 O O . LYS A 1 98 ? -58.127 -13.032 58.109 1.00 60.03 98 LYS A O 1
ATOM 733 N N . GLY A 1 99 ? -58.310 -15.006 57.019 1.00 66.00 99 GLY A N 1
ATOM 734 C CA . GLY A 1 99 ? -59.770 -15.108 57.060 1.00 66.00 99 GLY A CA 1
ATOM 735 C C . GLY A 1 99 ? -60.329 -15.046 58.485 1.00 66.00 99 GLY A C 1
ATOM 736 O O . GLY A 1 99 ? -59.635 -15.426 59.430 1.00 66.00 99 GLY A O 1
ATO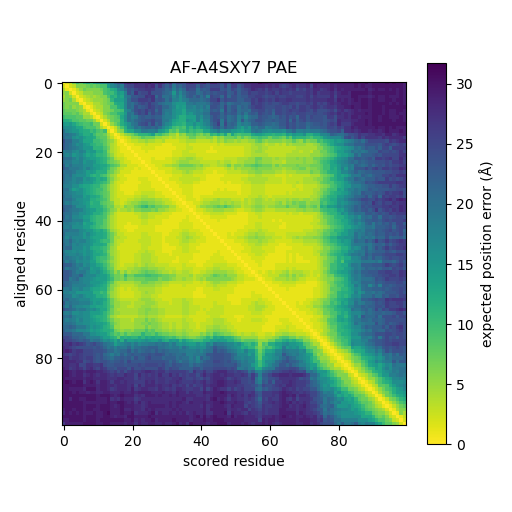M 737 N N . TRP A 1 100 ? -61.556 -14.522 58.569 1.00 52.78 100 TRP A N 1
ATOM 738 C CA . TRP A 1 100 ? -62.403 -14.385 59.758 1.00 52.78 100 TRP A CA 1
ATOM 739 C C . TRP A 1 100 ? -62.528 -15.677 60.567 1.00 52.78 100 TRP A C 1
ATOM 741 O O . TRP A 1 100 ? -62.640 -16.753 59.935 1.00 52.78 100 TRP A O 1
#

Organism: Polynucleobacter asymbioticus (strain DSM 18221 / CIP 109841 / QLW-P1DMWA-1) (NCBI:txid312153)

pLDDT: mean 82.35, std 15.67, range [48.06, 98.0]

Sequence (100 aa):
MKYQFCLVALLISGFAHSQAIYGPNGEYKGYIQTSPNGVSNSYSATGAFQGSAQVQGNQTNFYGPQGQYQGNIQAPITTPPNTTIGTPPQVNQAPSIKGW

Radius of gyration: 29.38 Å; Cα contacts (8 Å, |Δi|>4): 130; chains: 1; bounding box: 96×31×77 Å

Secondary structure (DSSP, 8-state):
-HHHHHHHHHHHTSS-EEEEEE-TTS-EEEEEEE-TTSEEEEEETT--EEEEEEEETTEEEEE-TTS-EEEEEE----PPP----PPPP-PPPPP-----

Nearest PDB structures (foldseek):
  8cm1-assembly1_A  TM=4.563E-01  e=3.179E-01  Vibrio cholerae
  3rq7-assembly1_A  TM=4.300E-01  e=3.423E+00  Homo sapiens
  8s30-assembly1_A  TM=4.032E-01  e=3.813E+00  Homo sapiens
  6ax4-assembly1_A  TM=4.087E-01  e=3.613E+00  Homo sapiens
  5dmv-assembly1_C  TM=4.471E-01  e=5.875E+00  Mus musculus

Foldseek 3Di:
DVVVVVVVVVVVPPFWDKDWDADPVRHTFFIWIAGNQAKIWTAGPVRQTAWIWHDDPQKIWTAGSVRHTDDIDGDDDDDDDDPDDDDPPPDPPDDDDDDD

Solvent-accessible surface area (backbone atoms only — not comparable to full-atom values): 6227 Å² total; per-residue (Å²): 117,81,63,56,59,54,54,51,56,66,61,64,68,64,55,64,54,72,46,81,39,62,47,97,86,66,45,74,51,21,35,37,42,30,41,80,86,49,39,34,38,34,26,35,62,87,64,52,68,57,21,37,37,36,63,56,92,62,31,38,37,33,28,38,62,86,67,48,78,72,52,71,51,67,62,84,83,82,76,78,80,85,82,76,78,73,79,76,80,84,72,81,76,76,82,80,77,80,77,133